Protein AF-A0A7H5EY32-F1 (afdb_monomer)

Mean predicted aligned error: 5.18 Å

Structure (mmCIF, N/CA/C/O backbone):
data_AF-A0A7H5EY32-F1
#
_entry.id   AF-A0A7H5EY32-F1
#
loop_
_atom_site.group_PDB
_atom_site.id
_atom_site.type_symbol
_atom_site.label_atom_id
_atom_site.label_alt_id
_atom_site.label_comp_id
_atom_site.label_asym_id
_atom_site.label_entity_id
_atom_site.label_seq_id
_atom_site.pdbx_PDB_ins_code
_atom_site.Cartn_x
_atom_site.Cartn_y
_atom_site.Cartn_z
_atom_site.occupancy
_atom_site.B_iso_or_equiv
_atom_site.auth_seq_id
_atom_site.auth_comp_id
_atom_site.auth_asym_id
_atom_site.auth_atom_id
_atom_site.pdbx_PDB_model_num
ATOM 1 N N . MET A 1 1 ? -0.655 -10.837 -6.023 1.00 65.00 1 MET A N 1
ATOM 2 C CA . MET A 1 1 ? -0.100 -9.519 -6.361 1.00 65.00 1 MET A CA 1
ATOM 3 C C . MET A 1 1 ? 1.231 -9.342 -5.663 1.00 65.00 1 MET A C 1
ATOM 5 O O . MET A 1 1 ? 1.282 -9.608 -4.463 1.00 65.00 1 MET A O 1
ATOM 9 N N . PRO A 1 2 ? 2.285 -8.951 -6.386 1.00 82.56 2 PRO A N 1
ATOM 10 C CA . PRO A 1 2 ? 3.586 -8.674 -5.797 1.00 82.56 2 PRO A CA 1
ATOM 11 C C . PRO A 1 2 ? 3.615 -7.373 -5.015 1.00 82.56 2 PRO A C 1
ATOM 13 O O . PRO A 1 2 ? 4.181 -7.372 -3.930 1.00 82.56 2 PRO A O 1
ATOM 16 N N . THR A 1 3 ? 2.964 -6.310 -5.503 1.00 94.38 3 THR A N 1
ATOM 17 C CA . THR A 1 3 ? 2.987 -5.008 -4.820 1.00 94.38 3 THR A CA 1
ATOM 18 C C . THR A 1 3 ? 1.653 -4.683 -4.185 1.00 94.38 3 THR A C 1
ATOM 20 O O . THR A 1 3 ? 0.621 -4.607 -4.857 1.00 94.38 3 THR A O 1
ATOM 23 N N . VAL A 1 4 ? 1.678 -4.474 -2.872 1.00 96.56 4 VAL A N 1
ATOM 24 C CA . VAL A 1 4 ? 0.474 -4.312 -2.058 1.00 96.56 4 VAL A CA 1
ATOM 25 C C . VAL A 1 4 ? 0.632 -3.143 -1.095 1.00 96.56 4 VAL A C 1
ATOM 27 O O . VAL A 1 4 ? 1.600 -3.081 -0.341 1.00 96.56 4 VAL A O 1
ATOM 30 N N . LEU A 1 5 ? -0.376 -2.272 -1.027 1.00 97.44 5 LEU A N 1
ATOM 31 C CA . LEU A 1 5 ? -0.543 -1.349 0.095 1.00 97.44 5 LEU A CA 1
ATOM 32 C C . LEU A 1 5 ? -1.250 -2.092 1.229 1.00 97.44 5 LEU A C 1
ATOM 34 O O . LEU A 1 5 ? -2.357 -2.602 1.042 1.00 97.44 5 LEU A O 1
ATOM 38 N N . LYS A 1 6 ? -0.648 -2.126 2.419 1.00 97.25 6 LYS A N 1
ATOM 39 C CA . LYS A 1 6 ? -1.272 -2.670 3.630 1.00 97.25 6 LYS A CA 1
ATOM 40 C C . LYS A 1 6 ? -1.506 -1.565 4.649 1.00 97.25 6 LYS A C 1
ATOM 42 O O . LYS A 1 6 ? -0.618 -0.773 4.960 1.00 97.25 6 LYS A O 1
ATOM 47 N N . LEU A 1 7 ? -2.708 -1.566 5.208 1.00 97.50 7 LEU A N 1
ATOM 48 C CA . LEU A 1 7 ? -3.118 -0.718 6.319 1.00 97.50 7 LEU A CA 1
ATOM 49 C C . LEU A 1 7 ? -3.386 -1.618 7.518 1.00 97.50 7 LEU A C 1
ATOM 51 O O . LEU A 1 7 ? -4.301 -2.437 7.462 1.00 97.50 7 LEU A O 1
ATOM 55 N N . ILE A 1 8 ? -2.602 -1.496 8.583 1.00 97.19 8 ILE A N 1
ATOM 56 C CA . ILE A 1 8 ? -2.614 -2.416 9.727 1.00 97.19 8 ILE A CA 1
ATOM 57 C C . ILE A 1 8 ? -2.805 -1.615 11.011 1.00 97.19 8 ILE A C 1
ATOM 59 O O . ILE A 1 8 ? -2.114 -0.623 11.228 1.00 97.19 8 ILE A O 1
ATOM 63 N N . GLY A 1 9 ? -3.712 -2.047 11.883 1.00 96.50 9 GLY A N 1
ATOM 64 C CA . GLY A 1 9 ? -3.860 -1.425 13.194 1.00 96.50 9 GLY A CA 1
ATOM 65 C C . GLY A 1 9 ? -5.216 -1.636 13.844 1.00 96.50 9 GLY A C 1
ATOM 66 O O . GLY A 1 9 ? -6.000 -2.492 13.436 1.00 96.50 9 GLY A O 1
ATOM 67 N N . ASP A 1 10 ? -5.489 -0.839 14.873 1.00 95.19 10 ASP A N 1
ATOM 68 C CA . ASP A 1 10 ? -6.784 -0.828 15.553 1.00 95.19 10 ASP A CA 1
ATOM 69 C C . ASP A 1 10 ? -7.632 0.325 15.006 1.00 95.19 10 ASP A C 1
ATOM 71 O O . ASP A 1 10 ? -7.511 1.481 15.424 1.00 95.19 10 ASP A O 1
ATOM 75 N N . TYR A 1 11 ? -8.416 0.027 13.971 1.00 94.44 11 TYR A N 1
ATOM 76 C CA . TYR A 1 11 ? -9.261 0.999 13.285 1.00 94.44 11 TYR A CA 1
ATOM 77 C C . TYR A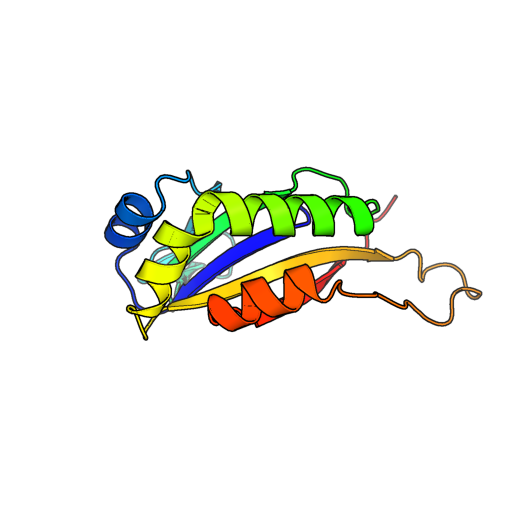 1 11 ? -10.504 0.338 12.679 1.00 94.44 11 TYR A C 1
ATOM 79 O O . TYR A 1 11 ? -10.558 -0.879 12.464 1.00 94.44 11 TYR A O 1
ATOM 87 N N . ASN A 1 12 ? -11.505 1.168 12.372 1.00 93.94 12 ASN A N 1
ATOM 88 C CA . ASN A 1 12 ? -12.688 0.752 11.629 1.00 93.94 12 ASN A CA 1
ATOM 89 C C . ASN A 1 12 ? -12.391 0.779 10.121 1.00 93.94 12 ASN A C 1
ATOM 91 O O . ASN A 1 12 ? -12.224 1.855 9.538 1.00 93.94 12 ASN A O 1
ATOM 95 N N . ALA A 1 13 ? -12.351 -0.403 9.500 1.00 94.62 13 ALA A N 1
ATOM 96 C CA . ALA A 1 13 ? -12.093 -0.562 8.071 1.00 94.62 13 ALA A CA 1
ATOM 97 C C . ALA A 1 13 ? -13.038 0.280 7.204 1.00 94.62 13 ALA A C 1
ATOM 99 O O . ALA A 1 13 ? -12.591 0.907 6.251 1.00 94.62 13 ALA A O 1
ATOM 100 N N . ASP A 1 14 ? -14.317 0.377 7.561 1.00 94.62 14 ASP A N 1
ATOM 101 C CA . ASP A 1 14 ? -15.320 1.034 6.723 1.00 94.62 14 ASP A CA 1
ATOM 102 C C . ASP A 1 14 ? -15.089 2.553 6.623 1.00 94.62 14 ASP A C 1
ATOM 104 O O . ASP A 1 14 ? -15.422 3.160 5.606 1.00 94.62 14 ASP A O 1
ATOM 108 N N . ILE A 1 15 ? -14.475 3.174 7.640 1.00 92.69 15 ILE A N 1
ATOM 109 C CA . ILE A 1 15 ? -14.072 4.590 7.582 1.00 92.69 15 ILE A CA 1
ATOM 110 C C . ILE A 1 15 ? -12.954 4.768 6.554 1.00 92.69 15 ILE A C 1
ATOM 112 O O . ILE A 1 15 ? -13.033 5.644 5.698 1.00 92.69 15 ILE A O 1
ATOM 116 N N . VAL A 1 16 ? -11.943 3.901 6.601 1.00 93.94 16 VAL A N 1
ATOM 117 C CA . VAL A 1 16 ? -10.801 3.935 5.679 1.00 93.94 16 VAL A CA 1
ATOM 118 C C . VAL A 1 16 ? -11.245 3.710 4.235 1.00 93.94 16 VAL A C 1
ATOM 120 O O . VAL A 1 16 ? -10.799 4.423 3.342 1.00 93.94 16 VAL A O 1
ATOM 123 N N . LEU A 1 17 ? -12.164 2.769 4.003 1.00 93.69 17 LEU A N 1
ATOM 124 C CA . LEU A 1 17 ? -12.679 2.480 2.662 1.00 93.69 17 LEU A CA 1
ATOM 125 C C . LEU A 1 17 ? -13.471 3.643 2.062 1.00 93.69 17 LEU A C 1
ATOM 127 O O . LEU A 1 17 ? -13.411 3.858 0.854 1.00 93.69 17 LEU A O 1
ATOM 131 N N . ARG A 1 18 ? -14.175 4.419 2.894 1.00 93.56 18 ARG A N 1
ATOM 132 C CA . ARG A 1 18 ? -14.859 5.642 2.450 1.00 93.56 18 ARG A CA 1
ATOM 133 C C . ARG A 1 18 ? -13.884 6.757 2.084 1.00 93.56 18 ARG A C 1
ATOM 135 O O . ARG A 1 18 ? -14.182 7.511 1.169 1.00 93.56 18 ARG A O 1
ATOM 142 N N . VAL A 1 19 ? -12.757 6.861 2.792 1.00 92.81 19 VAL A N 1
ATOM 143 C CA . VAL A 1 19 ? -11.720 7.866 2.505 1.00 92.81 19 VAL A CA 1
ATOM 144 C C . VAL A 1 19 ? -10.977 7.521 1.220 1.00 92.81 19 VAL A C 1
ATOM 146 O O . VAL A 1 19 ? -10.860 8.371 0.351 1.00 92.81 19 VAL A O 1
ATOM 149 N N . LEU A 1 20 ? -10.494 6.281 1.088 1.00 91.00 20 LEU A N 1
ATOM 150 C CA . LEU A 1 20 ? -9.651 5.885 -0.042 1.00 91.00 20 LEU A CA 1
ATOM 151 C C . LEU A 1 20 ? -10.404 5.754 -1.360 1.00 91.00 20 LEU A C 1
ATOM 153 O O . LEU A 1 20 ? -9.804 5.939 -2.409 1.00 91.00 20 LEU A O 1
ATOM 157 N N . ASN A 1 21 ? -11.682 5.369 -1.324 1.00 89.12 21 ASN A N 1
ATOM 158 C CA . ASN A 1 21 ? -12.459 5.041 -2.523 1.00 89.12 21 ASN A CA 1
ATOM 159 C C . ASN A 1 21 ? -11.755 4.036 -3.472 1.00 89.12 21 ASN A C 1
ATOM 161 O O . ASN A 1 21 ? -12.032 3.974 -4.669 1.00 89.12 21 ASN A O 1
ATOM 165 N N . VAL A 1 22 ? -10.851 3.217 -2.926 1.00 90.75 22 VAL A N 1
ATOM 166 C CA . VAL A 1 22 ? -10.199 2.095 -3.606 1.00 90.75 22 VAL A CA 1
ATOM 167 C C . VAL A 1 22 ? -10.751 0.812 -3.005 1.00 90.75 22 VAL A C 1
ATOM 169 O O . VAL A 1 22 ? -10.893 0.686 -1.786 1.00 90.75 22 VAL A O 1
ATOM 172 N N . LYS A 1 23 ? -11.075 -0.160 -3.858 1.00 92.94 23 LYS A N 1
ATOM 173 C CA . LYS A 1 23 ? -11.553 -1.463 -3.402 1.00 92.94 23 LYS A CA 1
ATOM 174 C C . LYS A 1 23 ? -10.367 -2.290 -2.880 1.00 92.94 23 LYS A C 1
ATOM 176 O O . LYS A 1 23 ? -9.425 -2.510 -3.636 1.00 92.94 23 LYS A O 1
ATOM 181 N N . PRO A 1 24 ? -10.396 -2.774 -1.628 1.00 95.12 24 PRO A N 1
ATOM 182 C CA . PRO A 1 24 ? -9.387 -3.700 -1.136 1.00 95.12 24 PRO A CA 1
ATOM 183 C C . PRO A 1 24 ? -9.628 -5.086 -1.738 1.00 95.12 24 PRO A C 1
ATOM 185 O O . PRO A 1 24 ? -10.780 -5.491 -1.936 1.00 95.12 24 PRO A O 1
ATOM 188 N N . TYR A 1 25 ? -8.560 -5.845 -1.963 1.00 93.50 25 TYR A N 1
ATOM 189 C CA . TYR A 1 25 ? -8.691 -7.258 -2.327 1.00 93.50 25 TYR A CA 1
ATOM 190 C C . TYR A 1 25 ? -8.870 -8.149 -1.093 1.00 93.50 25 TYR A C 1
ATOM 192 O O . TYR A 1 25 ? -9.477 -9.215 -1.176 1.00 93.50 25 TYR A O 1
ATOM 200 N N . GLU A 1 26 ? -8.370 -7.714 0.068 1.00 94.50 26 GLU A N 1
ATOM 201 C CA . GLU A 1 26 ? -8.479 -8.450 1.325 1.00 94.50 26 GLU A CA 1
ATOM 202 C C . GLU A 1 26 ? -8.740 -7.496 2.493 1.00 94.50 26 GLU A C 1
ATOM 204 O O . GLU A 1 26 ? -8.066 -6.476 2.658 1.00 94.50 26 GLU A O 1
ATOM 209 N N . ILE A 1 27 ? -9.709 -7.865 3.331 1.00 96.25 27 ILE A N 1
ATOM 210 C CA . ILE A 1 27 ? -9.993 -7.214 4.608 1.00 96.25 27 ILE A CA 1
ATOM 211 C C . ILE A 1 27 ? -10.036 -8.305 5.672 1.00 96.25 27 ILE A C 1
ATOM 213 O O . ILE A 1 27 ? -10.806 -9.255 5.549 1.00 96.25 27 ILE A O 1
ATOM 217 N N . ASN A 1 28 ? -9.251 -8.137 6.729 1.00 95.44 28 ASN A N 1
ATOM 218 C CA . ASN A 1 28 ? -9.328 -8.938 7.944 1.00 95.44 28 ASN A CA 1
ATOM 219 C C . ASN A 1 28 ? -9.706 -8.002 9.085 1.00 95.44 28 ASN A C 1
ATOM 221 O O . ASN A 1 28 ? -8.939 -7.081 9.370 1.00 95.44 28 ASN A O 1
ATOM 225 N N . ARG A 1 29 ? -10.863 -8.183 9.729 1.00 96.12 29 ARG A N 1
ATOM 226 C CA . ARG A 1 29 ? -11.233 -7.322 10.863 1.00 96.12 29 ARG A CA 1
ATOM 227 C C . ARG A 1 29 ? -10.730 -7.917 12.169 1.00 96.12 29 ARG A C 1
ATOM 229 O O . ARG A 1 29 ? -10.781 -9.131 12.375 1.00 96.12 29 ARG A O 1
ATOM 236 N N . LYS A 1 30 ? -10.277 -7.050 13.076 1.00 95.25 30 LYS A N 1
ATOM 237 C CA . LYS A 1 30 ? -9.917 -7.446 14.440 1.00 95.25 30 LYS A CA 1
ATOM 238 C C . LYS A 1 30 ? -11.062 -8.239 15.083 1.00 95.25 30 LYS A C 1
ATOM 240 O O . LYS A 1 30 ? -12.217 -7.828 15.017 1.00 95.25 30 LYS A O 1
ATOM 245 N N . GLY A 1 31 ? -10.735 -9.374 15.695 1.00 94.19 31 GLY A N 1
ATOM 246 C CA . GLY A 1 31 ? -11.705 -10.273 16.327 1.00 94.19 31 GLY A CA 1
ATOM 247 C C . GLY A 1 31 ? -12.364 -11.294 15.390 1.00 94.19 31 GLY A C 1
ATOM 248 O O . GLY A 1 31 ? -12.885 -12.293 15.883 1.00 94.19 31 GLY A O 1
ATOM 249 N N . GLU A 1 32 ? -12.309 -11.121 14.063 1.00 93.88 32 GLU A N 1
ATOM 250 C CA . GLU A 1 32 ? -12.781 -12.153 13.132 1.00 93.88 32 GLU A CA 1
ATOM 251 C C . GLU A 1 32 ? -11.855 -13.375 13.166 1.00 93.88 32 GLU A C 1
ATOM 253 O O . GLU A 1 32 ? -10.637 -13.255 13.309 1.00 93.88 32 GLU A O 1
ATOM 258 N N . ILE A 1 33 ? -12.431 -14.572 13.023 1.00 91.00 33 ILE A N 1
ATOM 259 C CA . ILE A 1 33 ? -11.673 -15.827 13.061 1.00 91.00 33 ILE A CA 1
ATOM 260 C C . ILE A 1 33 ? -10.865 -15.986 11.773 1.00 91.00 33 ILE A C 1
ATOM 262 O O . ILE A 1 33 ? -11.426 -16.066 10.675 1.00 91.00 33 ILE A O 1
ATOM 266 N N . ASN A 1 34 ? -9.549 -16.145 11.914 1.00 84.62 34 ASN A N 1
ATOM 267 C CA . ASN A 1 34 ? -8.688 -16.521 10.808 1.00 84.62 34 ASN A CA 1
ATOM 268 C C . ASN A 1 34 ? -8.924 -17.993 10.439 1.00 84.62 34 ASN A C 1
ATOM 270 O O . ASN A 1 34 ? -8.448 -18.916 11.100 1.00 84.62 34 ASN A O 1
ATOM 274 N N . LYS A 1 35 ? -9.652 -18.225 9.345 1.00 80.44 35 LYS A N 1
ATOM 275 C CA . LYS A 1 35 ? -9.970 -19.581 8.866 1.00 80.44 35 LYS A CA 1
ATOM 276 C C . LYS A 1 35 ? -8.752 -20.347 8.336 1.00 80.44 35 LYS A C 1
ATOM 278 O O . LYS A 1 35 ? -8.836 -21.562 8.197 1.00 80.44 35 LYS A O 1
ATOM 283 N N . ARG A 1 36 ? -7.649 -19.657 8.025 1.00 78.25 36 ARG A N 1
ATOM 284 C CA . ARG A 1 36 ? -6.430 -20.241 7.438 1.00 78.25 36 ARG A CA 1
ATOM 285 C C . ARG A 1 36 ? -5.348 -20.551 8.474 1.00 78.25 36 ARG A C 1
ATOM 287 O O . ARG A 1 36 ? -4.519 -21.413 8.219 1.00 78.25 36 ARG A O 1
ATOM 294 N N . LYS A 1 37 ? -5.338 -19.854 9.616 1.00 65.44 37 LYS A N 1
ATOM 295 C CA . LYS A 1 37 ? -4.260 -19.923 10.615 1.00 65.44 37 LYS A CA 1
ATOM 296 C C . LYS A 1 37 ? -4.831 -20.198 12.005 1.00 65.44 37 LYS A C 1
ATOM 298 O O . LYS A 1 37 ? -5.461 -19.325 12.595 1.00 65.44 37 LYS A O 1
ATOM 303 N N . ASP A 1 38 ? -4.650 -21.424 12.494 1.00 75.88 38 ASP A N 1
ATOM 304 C CA . ASP A 1 38 ? -4.961 -21.917 13.851 1.00 75.88 38 ASP A CA 1
ATOM 305 C C . ASP A 1 38 ? -6.360 -21.598 14.421 1.00 75.88 38 ASP A C 1
ATOM 307 O O . ASP A 1 38 ? -6.594 -21.781 15.614 1.00 75.88 38 ASP A O 1
ATOM 311 N N . LYS A 1 39 ? -7.302 -21.111 13.597 1.00 84.31 39 LYS A N 1
ATOM 312 C CA . LYS A 1 39 ? -8.619 -20.595 14.017 1.00 84.31 39 LYS A CA 1
ATOM 313 C C . LYS A 1 39 ? -8.542 -19.513 15.105 1.00 84.31 39 LYS A C 1
ATOM 315 O O . LYS A 1 39 ? -9.508 -19.310 15.839 1.00 84.31 39 LYS A O 1
ATOM 320 N N . LYS A 1 40 ? -7.416 -18.801 15.211 1.00 88.81 40 LYS A N 1
ATOM 321 C CA . LYS A 1 40 ? -7.265 -17.679 16.147 1.00 88.81 40 LYS A CA 1
ATOM 322 C C . LYS A 1 40 ? -7.898 -16.408 15.565 1.00 88.81 40 LYS A C 1
ATOM 324 O O . LYS A 1 40 ? -7.879 -16.232 14.343 1.00 88.81 40 LYS A O 1
ATOM 329 N N . PRO A 1 41 ? -8.473 -15.527 16.400 1.00 91.50 41 PRO A N 1
ATOM 330 C CA . PRO A 1 41 ? -8.976 -14.243 15.932 1.00 91.50 41 PRO A CA 1
ATOM 331 C C . PRO A 1 41 ? -7.830 -13.335 15.472 1.00 91.50 41 PRO A C 1
ATOM 333 O O . PRO A 1 41 ? -6.718 -13.419 15.995 1.00 91.50 41 PRO A O 1
ATOM 336 N N . TYR A 1 42 ? -8.094 -12.449 14.511 1.00 92.31 42 TYR A N 1
ATOM 337 C CA . TYR A 1 42 ? -7.132 -11.415 14.131 1.00 92.31 42 TYR A CA 1
ATOM 338 C C . TYR A 1 42 ? -6.920 -10.418 15.276 1.00 92.31 42 TYR A C 1
ATOM 340 O O . TYR A 1 42 ? -7.879 -9.873 15.825 1.00 92.31 42 TYR A O 1
ATOM 348 N N . GLU A 1 43 ? -5.659 -10.140 15.605 1.00 93.69 43 GLU A N 1
ATOM 349 C CA . GLU A 1 43 ? -5.284 -9.192 16.667 1.00 93.69 43 GLU A CA 1
ATOM 350 C C . GLU A 1 43 ? -5.458 -7.724 16.245 1.00 93.69 43 GLU A C 1
ATOM 352 O O . GLU A 1 43 ? -5.634 -6.843 17.088 1.00 93.69 43 GLU A O 1
ATOM 357 N N . SER A 1 44 ? -5.444 -7.458 14.937 1.00 95.81 44 SER A N 1
ATOM 358 C CA . SER A 1 44 ? -5.593 -6.128 14.343 1.00 95.81 44 SER A CA 1
ATOM 359 C C . SER A 1 44 ? -6.430 -6.178 13.066 1.00 95.81 44 SER A C 1
ATOM 361 O O . SER A 1 44 ? -6.557 -7.225 12.426 1.00 95.81 44 SER A O 1
ATOM 363 N N . THR A 1 45 ? -7.000 -5.033 12.694 1.00 96.94 45 THR A N 1
ATOM 364 C CA . THR A 1 45 ? -7.645 -4.847 11.396 1.00 96.94 45 THR A CA 1
ATOM 365 C C . THR A 1 45 ? -6.569 -4.664 10.331 1.00 96.94 45 THR A C 1
ATOM 367 O O . THR A 1 45 ? -5.624 -3.896 10.511 1.00 96.94 45 THR A O 1
ATOM 370 N N . THR A 1 46 ? -6.709 -5.370 9.211 1.00 96.69 46 THR A N 1
ATOM 371 C CA . THR A 1 46 ? -5.840 -5.240 8.040 1.00 96.69 46 THR A CA 1
ATOM 372 C C . THR A 1 46 ? -6.675 -5.035 6.783 1.00 96.69 46 THR A C 1
ATOM 374 O O . THR A 1 46 ? -7.525 -5.870 6.480 1.00 96.69 46 THR A O 1
ATOM 377 N N . CYS A 1 47 ? -6.384 -3.983 6.021 1.00 97.00 47 CYS A N 1
ATOM 378 C CA . CYS A 1 47 ? -6.876 -3.793 4.657 1.00 97.00 47 CYS A CA 1
ATOM 379 C C . CYS A 1 47 ? -5.693 -3.881 3.696 1.00 97.00 47 CYS A C 1
ATOM 381 O O . CYS A 1 47 ? -4.656 -3.260 3.942 1.00 97.00 47 CYS A O 1
ATOM 383 N N . LYS A 1 48 ? -5.847 -4.646 2.616 1.00 96.38 48 LYS A N 1
ATOM 384 C CA . LYS A 1 48 ? -4.834 -4.788 1.572 1.00 96.38 48 LYS A CA 1
ATOM 385 C C . LYS A 1 48 ? -5.404 -4.364 0.226 1.00 96.38 48 LYS A C 1
ATOM 387 O O . LYS A 1 48 ? -6.512 -4.766 -0.131 1.00 96.38 48 LYS A O 1
ATOM 392 N N . PHE A 1 49 ? -4.636 -3.564 -0.498 1.00 96.56 49 PHE A N 1
ATOM 393 C CA . PHE A 1 49 ? -5.010 -3.005 -1.792 1.00 96.56 49 PHE A CA 1
ATOM 394 C C . PHE A 1 49 ? -3.957 -3.369 -2.819 1.00 96.56 49 PHE A C 1
ATOM 396 O O . PHE A 1 49 ? -2.760 -3.364 -2.513 1.00 96.56 49 PHE A O 1
ATOM 403 N N . ASP A 1 50 ? -4.420 -3.657 -4.025 1.00 95.25 50 ASP A N 1
ATOM 404 C CA . ASP A 1 50 ? -3.536 -3.934 -5.142 1.00 95.25 50 ASP A CA 1
ATOM 405 C C . ASP A 1 50 ? -2.939 -2.632 -5.637 1.00 95.25 50 ASP A C 1
ATOM 407 O O . ASP A 1 50 ? -3.650 -1.671 -5.934 1.00 95.25 50 ASP A O 1
ATOM 411 N N . VAL A 1 51 ? -1.613 -2.607 -5.655 1.00 96.44 51 VAL A N 1
ATOM 412 C CA . VAL A 1 51 ? -0.838 -1.484 -6.175 1.00 96.44 51 VAL A CA 1
ATOM 413 C C . VAL A 1 51 ? -0.285 -1.842 -7.548 1.00 96.44 51 VAL A C 1
ATOM 415 O O . VAL A 1 51 ? -0.335 -1.009 -8.442 1.00 96.44 51 VAL A O 1
ATOM 418 N N . SER A 1 52 ? 0.167 -3.088 -7.727 1.00 94.81 52 SER A N 1
ATOM 419 C CA . SER A 1 52 ? 0.551 -3.644 -9.025 1.00 94.81 52 SER A CA 1
ATOM 420 C C . SER A 1 52 ? 0.056 -5.085 -9.160 1.00 94.81 52 SER A C 1
ATOM 422 O O . SER A 1 52 ? 0.161 -5.890 -8.226 1.00 94.81 52 SER A O 1
ATOM 424 N N . GLU A 1 53 ? -0.464 -5.417 -10.340 1.00 91.88 53 GLU A N 1
ATOM 425 C CA . GLU A 1 53 ? -0.856 -6.780 -10.724 1.00 91.88 53 GLU A CA 1
ATOM 426 C C . GLU A 1 53 ? 0.256 -7.531 -11.473 1.00 91.88 53 GLU A C 1
ATOM 428 O O . GLU A 1 53 ? 0.065 -8.691 -11.841 1.00 91.88 53 GLU A O 1
ATOM 433 N N . LEU A 1 54 ? 1.410 -6.889 -11.697 1.00 90.81 54 LEU A N 1
ATOM 434 C CA . LEU A 1 54 ? 2.534 -7.465 -12.436 1.00 90.81 54 LEU A CA 1
ATOM 435 C C . LEU A 1 54 ? 3.107 -8.709 -11.745 1.00 90.81 54 LEU A C 1
ATOM 437 O O . LEU A 1 54 ? 2.718 -9.055 -10.637 1.00 90.81 54 LEU A O 1
ATOM 441 N N . GLY A 1 55 ? 4.010 -9.424 -12.415 1.00 86.88 55 GLY A N 1
ATOM 442 C CA . GLY A 1 55 ? 4.731 -10.560 -11.839 1.00 86.88 55 GLY A CA 1
ATOM 443 C C . GLY A 1 55 ? 5.869 -10.120 -10.915 1.00 86.88 55 GLY A C 1
ATOM 444 O O . GLY A 1 55 ? 6.336 -8.986 -10.984 1.00 86.88 55 GLY A O 1
ATOM 445 N N . PHE A 1 56 ? 6.325 -11.022 -10.042 1.00 85.81 56 PHE A N 1
ATOM 446 C CA . PHE A 1 56 ? 7.423 -10.787 -9.090 1.00 85.81 56 PHE A CA 1
ATOM 447 C C . PHE A 1 56 ? 8.793 -10.525 -9.758 1.00 85.81 56 PHE A C 1
ATOM 449 O O . PHE A 1 56 ? 9.732 -10.095 -9.094 1.00 85.81 56 PHE A O 1
ATOM 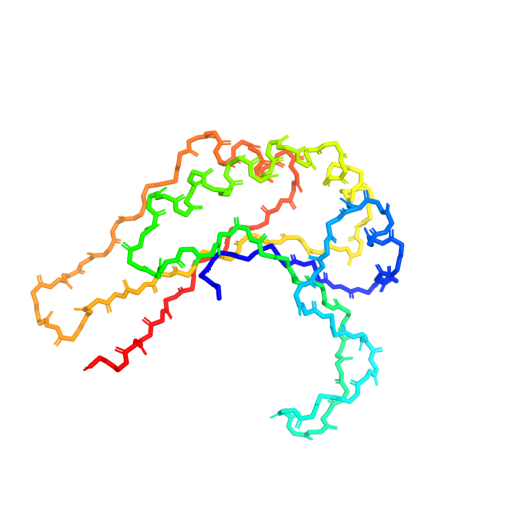456 N N . ASP A 1 57 ? 8.898 -10.781 -11.063 1.00 84.62 57 ASP A N 1
ATOM 457 C CA . ASP A 1 57 ? 10.054 -10.551 -11.933 1.00 84.62 57 ASP A CA 1
ATOM 458 C C . ASP A 1 57 ? 10.115 -9.124 -12.517 1.00 84.62 57 ASP A C 1
ATOM 460 O O . ASP A 1 57 ? 11.092 -8.769 -13.173 1.00 84.62 57 ASP A O 1
ATOM 464 N N . LYS A 1 58 ? 9.083 -8.302 -12.285 1.00 89.56 58 LYS A N 1
ATOM 465 C CA . LYS A 1 58 ? 8.898 -6.963 -12.876 1.00 89.56 58 LYS A CA 1
ATOM 466 C C . LYS A 1 58 ? 9.059 -5.833 -11.863 1.00 89.56 58 LYS A C 1
ATOM 468 O O . LYS A 1 58 ? 8.170 -5.008 -11.689 1.00 89.56 58 LYS A O 1
ATOM 473 N N . ILE A 1 59 ? 10.159 -5.841 -11.111 1.00 89.94 59 ILE A N 1
ATOM 474 C CA . ILE A 1 59 ? 10.322 -4.940 -9.959 1.00 89.94 59 ILE A CA 1
ATOM 47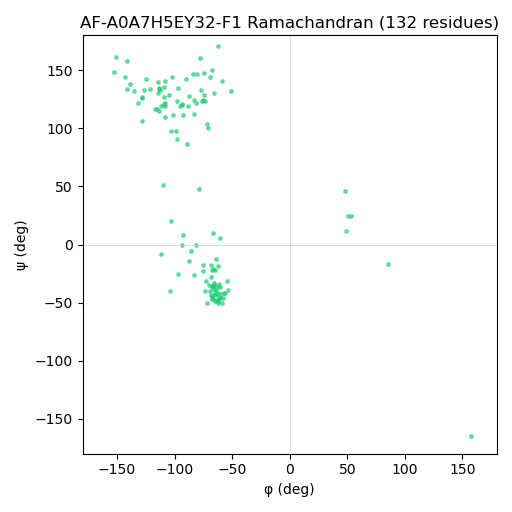5 C C . ILE A 1 59 ? 10.397 -3.456 -10.344 1.00 89.94 59 ILE A C 1
ATOM 477 O O . ILE A 1 59 ? 9.890 -2.610 -9.610 1.00 89.94 59 ILE A O 1
ATOM 481 N N . GLU A 1 60 ? 11.003 -3.122 -11.484 1.00 91.38 60 GLU A N 1
ATOM 482 C CA . GLU A 1 60 ? 11.098 -1.730 -11.938 1.00 91.38 60 GLU A CA 1
ATOM 483 C C . GLU A 1 60 ? 9.709 -1.196 -12.302 1.00 91.38 60 GLU A C 1
ATOM 485 O O . GLU A 1 60 ? 9.301 -0.144 -11.812 1.00 91.38 60 GLU A O 1
ATOM 490 N N . GLU A 1 61 ? 8.933 -1.977 -13.051 1.00 94.19 61 GLU A N 1
ATOM 491 C CA . GLU A 1 61 ? 7.567 -1.629 -13.431 1.00 94.19 61 GLU A CA 1
ATOM 492 C C . GLU A 1 61 ? 6.618 -1.616 -12.215 1.00 94.19 61 GLU A C 1
ATOM 494 O O . GLU A 1 61 ? 5.765 -0.741 -12.092 1.00 94.19 61 GLU A O 1
ATOM 499 N N . GLN A 1 62 ? 6.809 -2.514 -11.241 1.00 93.88 62 GLN A N 1
ATOM 500 C CA . GLN A 1 62 ? 6.084 -2.478 -9.963 1.00 93.88 62 GLN A CA 1
ATOM 501 C C . GLN A 1 62 ? 6.338 -1.186 -9.170 1.00 93.88 62 GLN A C 1
ATOM 503 O O . GLN A 1 62 ? 5.447 -0.703 -8.466 1.00 93.88 62 GLN A O 1
ATOM 508 N N . ILE A 1 63 ? 7.562 -0.653 -9.224 1.00 95.75 63 ILE A N 1
ATOM 509 C CA . ILE A 1 63 ? 7.919 0.614 -8.579 1.00 95.75 63 ILE A CA 1
ATOM 510 C C . ILE A 1 63 ? 7.229 1.781 -9.290 1.00 95.75 63 ILE A C 1
ATOM 512 O O . ILE A 1 63 ? 6.747 2.694 -8.615 1.00 95.75 63 ILE A O 1
ATOM 516 N N . GLU A 1 64 ? 7.158 1.759 -10.621 1.00 96.94 64 GLU A N 1
ATOM 517 C CA . GLU A 1 64 ? 6.414 2.753 -11.403 1.00 96.94 64 GLU A CA 1
ATOM 518 C C . GLU A 1 64 ? 4.918 2.721 -11.064 1.00 96.94 64 GLU A C 1
ATOM 520 O O . GLU A 1 64 ? 4.362 3.756 -10.689 1.00 96.94 64 GLU A O 1
ATOM 525 N N . ASP A 1 65 ? 4.306 1.533 -11.042 1.00 97.19 65 ASP A N 1
ATOM 526 C CA . ASP A 1 65 ? 2.917 1.334 -10.612 1.00 97.19 65 ASP A CA 1
ATOM 527 C C . ASP A 1 65 ? 2.680 1.867 -9.190 1.00 97.19 65 ASP A C 1
ATOM 529 O O . ASP A 1 65 ? 1.677 2.532 -8.915 1.00 97.19 65 ASP A O 1
ATOM 533 N N . ALA A 1 66 ? 3.622 1.631 -8.268 1.00 97.31 66 ALA A N 1
ATOM 534 C CA . ALA A 1 66 ? 3.536 2.151 -6.907 1.00 97.31 66 ALA A CA 1
ATOM 535 C C . ALA A 1 66 ? 3.589 3.680 -6.860 1.00 97.31 66 ALA A C 1
ATOM 537 O O . ALA A 1 66 ? 2.809 4.305 -6.137 1.00 97.31 66 ALA A O 1
ATOM 538 N N . ILE A 1 67 ? 4.476 4.300 -7.638 1.00 98.25 67 ILE A N 1
ATOM 539 C CA . ILE A 1 67 ? 4.555 5.758 -7.749 1.00 98.25 67 ILE A CA 1
ATOM 540 C C . ILE A 1 67 ? 3.240 6.324 -8.286 1.00 98.25 67 ILE A C 1
ATOM 542 O O . ILE A 1 67 ? 2.736 7.309 -7.734 1.00 98.25 67 ILE A O 1
ATOM 546 N N . ASP A 1 68 ? 2.683 5.720 -9.330 1.00 98.06 68 ASP A N 1
ATOM 547 C CA . ASP A 1 68 ? 1.455 6.186 -9.969 1.00 98.06 68 ASP A CA 1
ATOM 548 C C . ASP A 1 68 ? 0.245 6.003 -9.056 1.00 98.06 68 ASP A C 1
ATOM 550 O O . ASP A 1 68 ? -0.539 6.940 -8.873 1.00 98.06 68 ASP A O 1
ATOM 554 N N . PHE A 1 69 ? 0.137 4.855 -8.385 1.00 97.69 69 PHE A N 1
ATOM 555 C CA . PHE A 1 69 ? -0.897 4.598 -7.389 1.00 97.69 69 PHE A CA 1
ATOM 556 C C . PHE A 1 69 ? -0.849 5.619 -6.245 1.00 97.69 69 PHE A C 1
ATOM 558 O O . PHE A 1 69 ? -1.873 6.218 -5.905 1.00 97.69 69 PHE A O 1
ATOM 565 N N . LEU A 1 70 ? 0.329 5.845 -5.652 1.00 98.00 70 LEU A N 1
ATOM 566 C CA . LEU A 1 70 ? 0.487 6.783 -4.539 1.00 98.00 70 LEU A CA 1
ATOM 567 C C . LEU A 1 70 ? 0.230 8.227 -4.969 1.00 98.00 70 LEU A C 1
ATOM 569 O O . LEU A 1 70 ? -0.378 8.985 -4.219 1.00 98.00 70 LEU A O 1
ATOM 573 N N . SER A 1 71 ? 0.662 8.606 -6.174 1.00 98.12 71 SER A N 1
ATOM 574 C CA . SER A 1 71 ? 0.439 9.951 -6.714 1.00 98.12 71 SER A CA 1
ATOM 575 C C . SER A 1 71 ? -1.044 10.200 -6.994 1.00 98.12 71 SER A C 1
ATOM 577 O O . SER A 1 71 ? -1.571 11.252 -6.636 1.00 98.12 71 SER A O 1
ATOM 579 N N . LYS A 1 72 ? -1.732 9.223 -7.597 1.00 97.81 72 LYS A N 1
ATOM 580 C CA . LYS A 1 72 ? -3.157 9.310 -7.937 1.00 97.81 72 LYS A CA 1
ATOM 581 C C . LYS A 1 72 ? -4.052 9.418 -6.704 1.00 97.81 72 LYS A C 1
ATOM 583 O O . LYS A 1 72 ? -5.030 10.152 -6.748 1.00 97.81 72 LYS A O 1
ATOM 588 N N . ASN A 1 73 ? -3.715 8.704 -5.631 1.00 97.81 73 ASN A N 1
ATOM 589 C CA . ASN A 1 73 ? -4.495 8.661 -4.388 1.00 97.81 73 ASN A CA 1
ATOM 590 C C . ASN A 1 73 ? -3.864 9.513 -3.272 1.00 97.81 73 ASN A C 1
ATOM 592 O O . ASN A 1 73 ? -4.087 9.262 -2.086 1.00 97.81 73 ASN A O 1
ATOM 596 N N . TYR A 1 74 ? -3.001 10.473 -3.625 1.00 97.75 74 TYR A N 1
ATOM 597 C CA . TYR A 1 74 ? -2.173 11.181 -2.649 1.00 97.75 74 TYR A CA 1
ATOM 598 C C . TYR A 1 74 ? -3.013 11.912 -1.600 1.00 97.75 74 TYR A C 1
ATOM 600 O O . TYR A 1 74 ? -2.686 11.865 -0.417 1.00 97.75 74 TYR A O 1
ATOM 608 N N . VAL A 1 75 ? -4.096 12.576 -2.012 1.00 97.12 75 VAL A N 1
ATOM 609 C CA . VAL A 1 75 ? -4.944 13.367 -1.108 1.00 97.12 75 VAL A CA 1
ATOM 610 C C . VAL A 1 75 ? -5.621 12.458 -0.084 1.00 97.12 75 VAL A C 1
ATOM 612 O O . VAL A 1 75 ? -5.531 12.703 1.117 1.00 97.12 75 VAL A O 1
ATOM 615 N N . GLU A 1 76 ? -6.229 11.369 -0.541 1.00 96.38 76 GLU A N 1
ATOM 616 C CA . GLU A 1 76 ? -6.927 10.396 0.293 1.00 96.38 76 GLU A CA 1
ATOM 617 C C . GLU A 1 76 ? -5.957 9.682 1.242 1.00 96.38 76 GLU A C 1
ATOM 619 O O . GLU A 1 76 ? -6.224 9.546 2.437 1.00 96.38 76 GLU A O 1
ATOM 624 N N . LEU A 1 77 ? -4.788 9.274 0.739 1.00 96.75 77 LEU A N 1
ATOM 625 C CA . LEU A 1 77 ? -3.738 8.661 1.552 1.00 96.75 77 LEU A CA 1
ATOM 626 C C . LEU A 1 77 ? -3.166 9.646 2.577 1.00 96.75 77 LEU A C 1
ATOM 628 O O . LEU A 1 77 ? -2.849 9.241 3.697 1.00 96.75 77 LEU A O 1
ATOM 632 N N . LYS A 1 78 ? -3.066 10.935 2.233 1.00 97.12 78 LYS A N 1
ATOM 633 C CA . LYS A 1 78 ? -2.619 11.978 3.160 1.00 97.12 78 LYS A CA 1
ATOM 634 C C . LYS A 1 78 ? -3.630 12.193 4.283 1.00 97.12 78 LYS A C 1
ATOM 636 O O . LYS A 1 78 ? -3.233 12.388 5.427 1.00 97.12 78 LYS A O 1
ATOM 641 N N . GLU A 1 79 ? -4.927 12.101 4.004 1.00 95.19 79 GLU A N 1
ATOM 642 C CA . GLU A 1 79 ? -5.955 12.151 5.049 1.00 95.19 79 GLU A CA 1
ATOM 643 C C . GLU A 1 79 ? -5.820 10.992 6.047 1.00 95.19 79 GLU A C 1
ATOM 645 O O . GLU A 1 79 ? -5.984 11.192 7.253 1.00 95.19 79 GLU A O 1
ATOM 650 N N . LEU A 1 80 ? -5.421 9.801 5.584 1.00 94.12 80 LEU A N 1
ATOM 651 C CA . LEU A 1 80 ? -5.175 8.659 6.469 1.00 94.12 80 LEU A CA 1
ATOM 652 C C . LEU A 1 80 ? -3.999 8.866 7.429 1.00 94.12 80 LEU A C 1
ATOM 654 O O . LEU A 1 80 ? -3.975 8.225 8.481 1.00 94.12 80 LEU A O 1
ATOM 658 N N . THR A 1 81 ? -3.051 9.767 7.147 1.00 94.81 81 THR A N 1
ATOM 659 C CA . THR A 1 81 ? -1.943 10.030 8.087 1.00 94.81 81 THR A CA 1
ATOM 660 C C . THR A 1 81 ? -2.426 10.689 9.379 1.00 94.81 81 THR A C 1
ATOM 662 O O . THR A 1 81 ? -1.804 10.540 10.430 1.00 94.81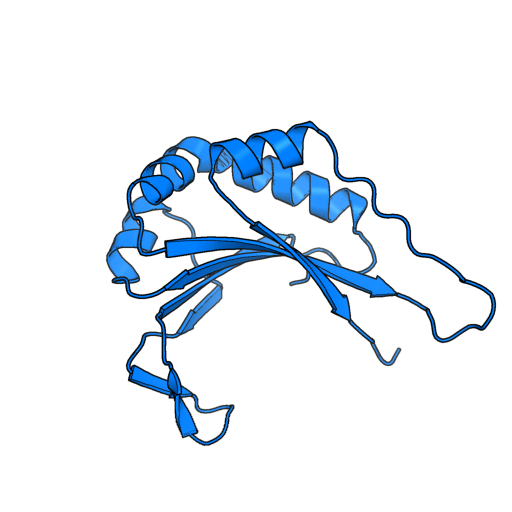 81 THR A O 1
ATOM 665 N N . LYS A 1 82 ? -3.599 11.337 9.356 1.00 93.81 82 LYS A N 1
ATOM 666 C CA . LYS A 1 82 ? -4.253 11.874 10.560 1.00 93.81 82 LYS A CA 1
ATOM 667 C C . LYS A 1 82 ? -4.718 10.759 11.508 1.00 93.81 82 LYS A C 1
ATOM 669 O O . LYS A 1 82 ? -4.899 10.997 12.703 1.00 93.81 82 LYS A O 1
ATOM 674 N N . MET A 1 83 ? -4.884 9.535 11.002 1.00 92.69 83 MET A N 1
ATOM 675 C CA . MET A 1 83 ? -5.299 8.360 11.767 1.00 92.69 83 MET A CA 1
ATOM 676 C C . MET A 1 83 ? -4.073 7.632 12.336 1.00 92.69 83 MET A C 1
ATOM 678 O O . MET A 1 83 ? -3.548 6.683 11.755 1.00 92.69 83 MET A O 1
ATOM 682 N N . LYS A 1 84 ? -3.619 8.063 13.519 1.00 89.19 84 LYS A N 1
ATOM 683 C CA . LYS A 1 84 ? -2.383 7.558 14.152 1.00 89.19 84 LYS A CA 1
ATOM 684 C C . LYS A 1 84 ? -2.387 6.063 14.496 1.00 89.19 84 LYS A C 1
ATOM 686 O O . LYS A 1 84 ? -1.320 5.498 14.703 1.00 89.19 84 LYS A O 1
ATOM 691 N N . SER A 1 85 ? -3.552 5.416 14.571 1.00 92.12 85 SER A N 1
ATOM 692 C CA . SER A 1 85 ? -3.648 3.978 14.853 1.00 92.12 85 SER A CA 1
ATOM 693 C C . SER A 1 85 ? -3.408 3.089 13.629 1.00 92.12 85 SER A C 1
ATOM 695 O O . SER A 1 85 ? -3.466 1.868 13.763 1.00 92.12 85 SER A O 1
ATOM 697 N N . ILE A 1 86 ? -3.145 3.674 12.453 1.00 95.75 86 ILE A N 1
ATOM 698 C CA . ILE A 1 86 ? -2.954 2.948 11.196 1.00 95.75 86 ILE A CA 1
ATOM 699 C C . ILE A 1 86 ? -1.487 3.001 10.782 1.00 95.75 86 ILE A C 1
ATOM 701 O O . ILE A 1 86 ? -0.989 4.032 10.322 1.00 95.75 86 ILE A O 1
ATOM 705 N N . LYS A 1 87 ? -0.824 1.849 10.867 1.00 96.81 87 LYS A N 1
ATOM 706 C CA . LYS A 1 87 ? 0.445 1.593 10.192 1.00 96.81 87 LYS A CA 1
ATOM 707 C C . LYS A 1 87 ? 0.179 1.378 8.704 1.00 96.81 87 LYS A C 1
ATOM 709 O O . LYS A 1 87 ? -0.676 0.576 8.330 1.00 96.81 87 LYS A O 1
ATOM 714 N N . ARG A 1 88 ? 0.914 2.101 7.865 1.00 97.12 88 ARG A N 1
ATOM 715 C CA . ARG A 1 88 ? 0.812 2.073 6.403 1.00 97.12 88 ARG A CA 1
ATOM 716 C C . ARG A 1 88 ? 2.102 1.505 5.834 1.00 97.12 88 ARG A C 1
ATOM 718 O O . ARG A 1 88 ? 3.175 1.967 6.211 1.00 97.12 88 ARG A O 1
ATOM 725 N N . CYS A 1 89 ? 2.016 0.529 4.939 1.00 97.06 89 CYS A N 1
ATOM 726 C CA . CYS A 1 89 ? 3.199 0.033 4.247 1.00 97.06 89 CYS A CA 1
ATOM 727 C C . CYS A 1 89 ? 2.932 -0.342 2.794 1.00 97.06 89 CYS A C 1
ATOM 729 O O . CYS A 1 89 ? 1.872 -0.873 2.466 1.00 97.06 89 CYS A O 1
ATOM 731 N N . ILE A 1 90 ? 3.924 -0.086 1.946 1.00 97.38 90 ILE A N 1
ATOM 732 C CA . ILE A 1 90 ? 4.026 -0.680 0.615 1.00 97.38 90 ILE A CA 1
ATOM 733 C C . ILE A 1 90 ? 4.896 -1.922 0.754 1.00 97.38 90 ILE A C 1
ATOM 735 O O . ILE A 1 90 ? 6.029 -1.833 1.218 1.00 97.38 90 ILE A O 1
ATOM 739 N N . ASP A 1 91 ? 4.344 -3.074 0.399 1.00 95.62 91 ASP A N 1
ATOM 740 C CA . ASP A 1 91 ? 5.058 -4.344 0.327 1.00 95.62 91 ASP A CA 1
ATOM 741 C C . ASP A 1 91 ? 5.377 -4.648 -1.134 1.00 95.62 91 ASP A C 1
ATOM 743 O O . ASP A 1 91 ? 4.449 -4.874 -1.907 1.00 95.62 91 ASP A O 1
ATOM 747 N N . LEU A 1 92 ? 6.661 -4.602 -1.496 1.00 93.38 92 LEU A N 1
ATOM 748 C CA . LEU A 1 92 ? 7.199 -4.9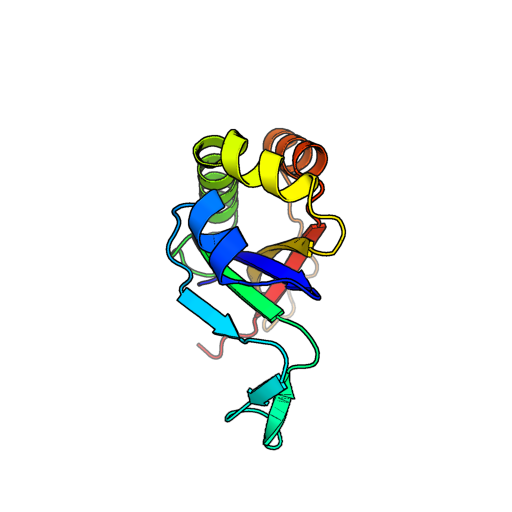73 -2.803 1.00 93.38 92 LEU A CA 1
ATOM 749 C C . LEU A 1 92 ? 7.629 -6.439 -2.782 1.00 93.38 92 LEU A C 1
ATOM 751 O O . LEU A 1 92 ? 8.601 -6.812 -2.122 1.00 93.38 92 LEU A O 1
ATOM 755 N N . GLY A 1 93 ? 6.913 -7.268 -3.526 1.00 90.06 93 GLY A N 1
ATOM 756 C CA . GLY A 1 93 ? 7.252 -8.660 -3.750 1.00 90.06 93 GLY A CA 1
ATOM 757 C C . GLY A 1 93 ? 8.303 -8.807 -4.844 1.00 90.06 93 GLY A C 1
ATOM 758 O O . GLY A 1 93 ? 8.041 -8.463 -5.995 1.00 90.06 93 GLY A O 1
ATOM 759 N N . ILE A 1 94 ? 9.438 -9.417 -4.513 1.00 86.94 94 ILE A N 1
ATOM 760 C CA . ILE A 1 94 ? 10.469 -9.799 -5.484 1.00 86.94 94 ILE A CA 1
ATOM 761 C C . ILE A 1 94 ? 10.593 -11.319 -5.566 1.00 86.94 94 ILE A C 1
ATOM 763 O O . ILE A 1 94 ? 10.538 -12.010 -4.548 1.00 86.94 94 ILE A O 1
ATOM 767 N N . ASP A 1 95 ? 10.770 -11.835 -6.777 1.00 82.75 95 ASP A N 1
ATOM 768 C CA . ASP A 1 95 ? 11.219 -13.206 -7.013 1.00 82.75 95 ASP A CA 1
ATOM 769 C C . ASP A 1 95 ? 12.721 -13.160 -7.255 1.00 82.75 95 ASP A C 1
ATOM 771 O O . ASP A 1 95 ? 13.236 -12.293 -7.962 1.00 82.75 95 ASP A O 1
ATOM 775 N N . SER A 1 96 ? 13.437 -14.074 -6.624 1.00 67.50 96 SER A N 1
ATOM 776 C CA . SER A 1 96 ? 14.883 -14.136 -6.733 1.00 67.50 96 SER A CA 1
ATOM 777 C C . SER A 1 96 ? 15.321 -15.556 -7.019 1.00 67.50 96 SER A C 1
ATOM 779 O O . SER A 1 96 ? 15.121 -16.462 -6.206 1.00 67.50 96 SER A O 1
ATOM 781 N N . GLU A 1 97 ? 16.023 -15.733 -8.127 1.00 59.78 97 GLU A N 1
ATOM 782 C CA . GLU A 1 97 ? 16.589 -17.013 -8.538 1.00 59.78 97 GLU A CA 1
ATOM 783 C C . GLU A 1 97 ? 17.893 -17.338 -7.781 1.00 59.78 97 GLU A C 1
ATOM 785 O O . GLU A 1 97 ? 18.889 -17.748 -8.371 1.00 59.78 97 GLU A O 1
ATOM 790 N N . PHE A 1 98 ? 17.917 -17.201 -6.452 1.00 57.03 98 PHE A N 1
ATOM 791 C CA . PHE A 1 98 ? 19.067 -17.614 -5.625 1.00 57.03 98 PHE A CA 1
ATOM 792 C C . PHE A 1 98 ? 19.292 -19.143 -5.605 1.00 57.03 98 PHE A C 1
ATOM 794 O O . PHE A 1 98 ? 20.106 -19.639 -4.832 1.00 57.03 98 PHE A O 1
ATOM 801 N N . ARG A 1 99 ? 18.597 -19.920 -6.450 1.00 54.88 99 ARG A N 1
ATOM 802 C CA . ARG A 1 99 ? 18.844 -21.360 -6.616 1.00 54.88 99 ARG A CA 1
ATOM 803 C C . ARG A 1 99 ? 20.104 -21.680 -7.423 1.00 54.88 99 ARG A C 1
ATOM 805 O O . ARG A 1 99 ? 20.578 -22.804 -7.320 1.00 54.88 99 ARG A O 1
ATOM 812 N N . ASN A 1 100 ? 20.650 -20.729 -8.185 1.00 50.91 100 ASN A N 1
ATOM 813 C CA . ASN A 1 100 ? 21.914 -20.915 -8.898 1.00 50.91 100 ASN A CA 1
ATOM 814 C C . ASN A 1 100 ? 23.044 -20.155 -8.196 1.00 50.91 100 ASN A C 1
ATOM 816 O O . ASN A 1 100 ? 22.947 -18.955 -7.954 1.00 50.91 100 ASN A O 1
ATOM 820 N N . GLU A 1 101 ? 24.134 -20.867 -7.920 1.00 56.53 101 GLU A N 1
ATOM 821 C CA . GLU A 1 101 ? 25.285 -20.506 -7.074 1.00 56.53 101 GLU A CA 1
ATOM 822 C C . GLU A 1 101 ? 26.076 -19.247 -7.513 1.00 56.53 101 GLU A C 1
ATOM 824 O O . GLU A 1 101 ? 27.087 -18.906 -6.904 1.00 56.53 101 GLU A O 1
ATOM 829 N N . ASN A 1 102 ? 25.614 -18.520 -8.538 1.00 54.78 102 ASN A N 1
ATOM 830 C CA . ASN A 1 102 ? 26.340 -17.425 -9.187 1.00 54.78 102 ASN A CA 1
ATOM 831 C C . ASN A 1 102 ? 25.744 -16.021 -8.968 1.00 54.78 102 ASN A C 1
ATOM 833 O O . ASN A 1 102 ? 26.392 -15.039 -9.326 1.00 54.78 102 ASN A O 1
ATOM 837 N N . ASN A 1 103 ? 24.558 -15.889 -8.366 1.00 53.62 103 ASN A N 1
ATOM 838 C CA . ASN A 1 103 ? 23.995 -14.584 -8.001 1.00 53.62 103 ASN A CA 1
ATOM 839 C C . ASN A 1 103 ? 24.262 -14.317 -6.514 1.00 53.62 103 ASN A C 1
ATOM 841 O O . ASN A 1 103 ? 23.558 -14.832 -5.657 1.00 53.62 103 ASN A O 1
ATOM 845 N N . LEU A 1 104 ? 25.309 -13.547 -6.202 1.00 62.59 104 LEU A N 1
ATOM 846 C CA . LEU A 1 104 ? 25.768 -13.286 -4.825 1.00 62.59 104 LEU A CA 1
ATOM 847 C C . LEU A 1 104 ? 25.078 -12.088 -4.148 1.00 62.59 104 LEU A C 1
ATOM 849 O O . LEU A 1 104 ? 25.184 -11.929 -2.932 1.00 62.59 104 LEU A O 1
ATOM 853 N N . SER A 1 105 ? 24.375 -11.239 -4.901 1.00 69.31 105 SER A N 1
ATOM 854 C CA . SER A 1 105 ? 23.685 -10.069 -4.357 1.00 69.31 105 SER A CA 1
ATOM 855 C C . SER A 1 105 ? 22.475 -9.664 -5.198 1.00 69.31 105 SER A C 1
ATOM 857 O O . SER A 1 105 ? 22.463 -9.809 -6.417 1.00 69.31 105 SER A O 1
ATOM 859 N N . ILE A 1 106 ? 21.459 -9.118 -4.525 1.00 73.00 106 ILE A N 1
ATOM 860 C CA . ILE A 1 106 ? 20.377 -8.353 -5.151 1.00 73.00 106 ILE A CA 1
ATOM 861 C C . ILE A 1 106 ? 20.573 -6.904 -4.749 1.00 73.00 106 ILE A C 1
ATOM 863 O O . ILE A 1 106 ? 20.671 -6.589 -3.562 1.00 73.00 106 ILE A O 1
ATOM 867 N N . GLN A 1 107 ? 20.608 -6.025 -5.741 1.00 80.75 107 GLN A N 1
ATOM 868 C CA . GLN A 1 107 ? 20.599 -4.591 -5.525 1.00 80.75 107 GLN A CA 1
ATOM 869 C C . GLN A 1 107 ? 19.272 -4.035 -6.023 1.00 80.75 107 GLN A C 1
ATOM 871 O O . GLN A 1 107 ? 18.952 -4.140 -7.203 1.00 80.75 107 GLN A O 1
ATOM 876 N N . LEU A 1 108 ? 18.514 -3.430 -5.113 1.00 8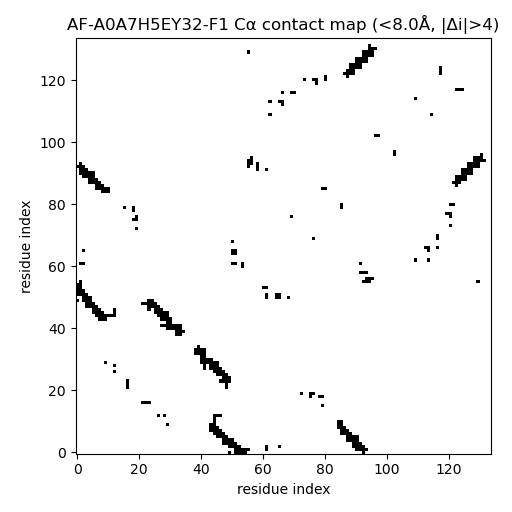4.69 108 LEU A N 1
ATOM 877 C CA . LEU A 1 108 ? 17.278 -2.733 -5.431 1.00 84.69 108 LEU A CA 1
ATOM 878 C C . LEU A 1 108 ? 17.509 -1.231 -5.280 1.00 84.69 108 LEU A C 1
ATOM 880 O O . LEU A 1 108 ? 17.841 -0.755 -4.194 1.00 84.69 108 LEU A O 1
ATOM 884 N N . SER A 1 109 ? 17.346 -0.487 -6.370 1.00 89.75 109 SER A N 1
ATOM 885 C CA . SER A 1 109 ? 17.389 0.973 -6.343 1.00 89.75 109 SER A CA 1
ATOM 886 C C . SER A 1 109 ? 15.975 1.509 -6.176 1.00 89.75 109 SER A C 1
ATOM 888 O O . SER A 1 109 ? 15.116 1.253 -7.015 1.00 89.75 109 SER A O 1
ATOM 890 N N . ILE A 1 110 ? 15.725 2.256 -5.100 1.00 94.44 110 ILE A N 1
ATOM 891 C CA . ILE A 1 110 ? 14.431 2.904 -4.886 1.00 94.44 110 ILE A CA 1
ATOM 892 C C . ILE A 1 110 ? 14.508 4.345 -5.399 1.00 94.44 110 ILE A C 1
ATOM 894 O O . ILE A 1 110 ? 15.302 5.133 -4.872 1.00 94.44 110 ILE A O 1
ATOM 898 N N . PRO A 1 111 ? 13.690 4.735 -6.394 1.00 96.69 111 PRO A N 1
ATOM 899 C CA . PRO A 1 111 ? 13.714 6.089 -6.923 1.00 96.69 111 PRO A CA 1
ATOM 900 C C . PRO A 1 111 ? 13.413 7.132 -5.834 1.00 96.69 111 PRO A C 1
ATOM 902 O O . PRO A 1 111 ? 12.480 6.943 -5.044 1.00 96.69 111 PRO A O 1
ATOM 905 N N . PRO A 1 112 ? 14.100 8.292 -5.827 1.00 97.75 112 PRO A N 1
ATOM 906 C CA . PRO A 1 112 ? 13.834 9.364 -4.865 1.00 97.75 112 PRO A CA 1
ATOM 907 C C . PRO A 1 112 ? 12.372 9.823 -4.846 1.00 97.75 112 PRO A C 1
ATOM 909 O O . PRO A 1 112 ? 11.860 10.215 -3.800 1.00 97.75 112 PRO A O 1
ATOM 912 N N . LYS A 1 113 ? 11.681 9.747 -5.993 1.00 97.94 113 LYS A N 1
ATOM 913 C CA . LYS A 1 113 ? 10.254 10.075 -6.108 1.00 97.94 113 LYS A CA 1
ATOM 914 C C . LYS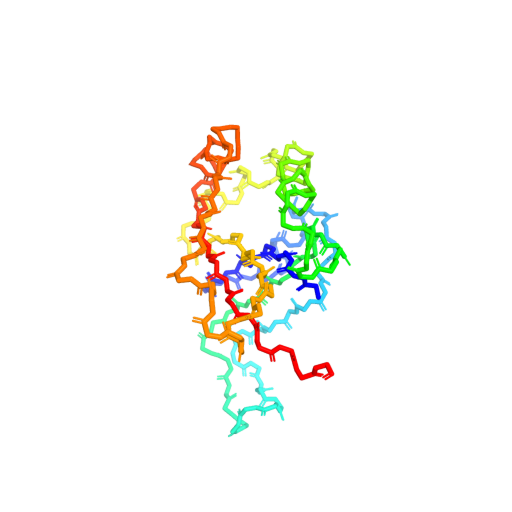 A 1 113 ? 9.387 9.159 -5.237 1.00 97.94 113 LYS A C 1
ATOM 916 O O . LYS A 1 113 ? 8.528 9.669 -4.522 1.00 97.94 113 LYS A O 1
ATOM 921 N N . LEU A 1 114 ? 9.637 7.846 -5.256 1.00 97.50 114 LEU A N 1
ATOM 922 C CA . LEU A 1 114 ? 8.917 6.889 -4.413 1.00 97.50 114 LEU A CA 1
ATOM 923 C C . LEU A 1 114 ? 9.219 7.148 -2.934 1.00 97.50 114 LEU A C 1
ATOM 925 O O . LEU A 1 114 ? 8.293 7.298 -2.143 1.00 97.50 114 LEU A O 1
ATOM 929 N N . MET A 1 115 ? 10.498 7.311 -2.578 1.00 97.56 115 MET A N 1
ATOM 930 C CA . MET A 1 115 ? 10.899 7.612 -1.196 1.00 97.56 115 MET A CA 1
ATOM 931 C C . MET A 1 115 ? 10.246 8.889 -0.661 1.00 97.56 115 MET A C 1
ATOM 933 O O . MET A 1 115 ? 9.776 8.910 0.475 1.00 97.56 115 MET A O 1
ATOM 937 N N . LYS A 1 116 ? 10.177 9.944 -1.482 1.00 98.31 116 LYS A N 1
ATOM 938 C CA . LYS A 1 116 ? 9.511 11.195 -1.116 1.00 98.31 116 LYS A CA 1
ATOM 939 C C . LYS A 1 116 ? 8.018 10.981 -0.866 1.00 98.31 116 LYS A C 1
ATOM 941 O O . LYS A 1 116 ? 7.533 11.378 0.186 1.00 98.31 116 LYS A O 1
ATOM 946 N N . LEU A 1 117 ? 7.310 10.332 -1.795 1.00 98.38 117 LEU A N 1
ATOM 947 C CA . LEU A 1 117 ? 5.878 10.043 -1.648 1.00 98.38 117 LEU A CA 1
ATOM 948 C C . LEU A 1 117 ? 5.598 9.225 -0.385 1.00 98.38 117 LEU A C 1
ATOM 950 O O . LEU A 1 117 ? 4.704 9.564 0.383 1.00 98.38 117 LEU A O 1
ATOM 954 N N . MET A 1 118 ? 6.384 8.178 -0.141 1.00 97.81 118 MET A N 1
ATOM 955 C CA . MET A 1 118 ? 6.234 7.341 1.047 1.00 97.81 118 MET A CA 1
ATOM 956 C C . MET A 1 118 ? 6.519 8.111 2.335 1.00 97.81 118 MET A C 1
ATOM 958 O O . MET A 1 118 ? 5.773 7.963 3.296 1.00 97.81 118 MET A O 1
ATOM 962 N N . GLY A 1 119 ? 7.549 8.962 2.352 1.00 97.94 119 GLY A N 1
ATOM 963 C CA . GLY A 1 119 ? 7.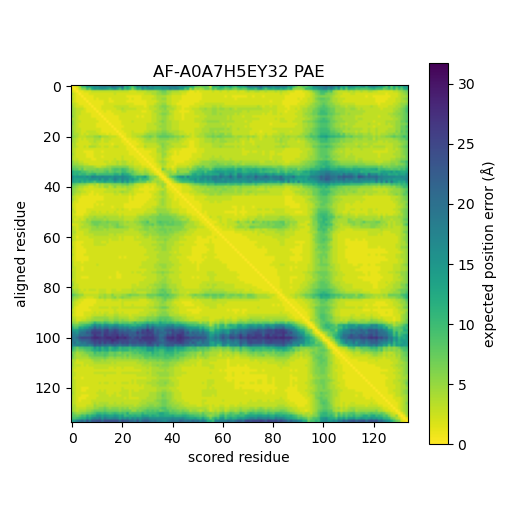851 9.827 3.492 1.00 97.94 119 GLY A CA 1
ATOM 964 C C . GLY A 1 119 ? 6.727 10.822 3.778 1.00 97.94 119 GLY A C 1
ATOM 965 O O . GLY A 1 119 ? 6.261 10.917 4.912 1.00 97.94 119 GLY A O 1
ATOM 966 N N . ASP A 1 120 ? 6.227 11.501 2.743 1.00 98.00 120 ASP A N 1
ATOM 967 C CA . ASP A 1 120 ? 5.107 12.439 2.857 1.00 98.00 120 ASP A CA 1
ATOM 968 C C . ASP A 1 120 ? 3.831 11.740 3.357 1.00 98.00 120 ASP A C 1
ATOM 970 O O . ASP A 1 120 ? 3.045 12.329 4.103 1.00 98.00 120 ASP A O 1
ATOM 974 N N . LEU A 1 121 ? 3.627 10.479 2.980 1.00 97.69 121 LEU A N 1
ATOM 975 C CA . LEU A 1 121 ? 2.491 9.654 3.390 1.00 97.69 121 LEU A CA 1
ATOM 976 C C . LEU A 1 121 ? 2.772 8.805 4.640 1.00 97.69 121 LEU A C 1
ATOM 978 O O . LEU A 1 121 ? 1.936 7.971 5.003 1.00 97.69 121 LEU A O 1
ATOM 982 N N . GLU A 1 122 ? 3.914 9.021 5.309 1.00 97.56 122 GLU A N 1
ATOM 983 C CA . GLU A 1 122 ? 4.342 8.311 6.523 1.00 97.56 122 GLU A CA 1
ATOM 984 C C . GLU A 1 122 ? 4.195 6.775 6.385 1.00 97.56 122 GLU A C 1
ATOM 986 O O . GLU A 1 122 ? 3.625 6.094 7.242 1.00 97.56 122 GLU A O 1
ATOM 991 N N . MET A 1 123 ? 4.646 6.232 5.253 1.00 97.75 123 MET A N 1
ATOM 992 C CA . MET A 1 123 ? 4.567 4.809 4.924 1.00 97.75 123 MET A CA 1
ATOM 993 C C . MET A 1 123 ? 5.905 4.107 5.126 1.00 97.75 123 MET A C 1
ATOM 995 O O . MET A 1 123 ? 6.964 4.639 4.800 1.00 97.75 123 MET A O 1
ATOM 999 N N . GLU A 1 124 ? 5.849 2.862 5.582 1.00 97.25 124 GLU A N 1
ATOM 1000 C CA . GLU A 1 124 ? 7.001 1.966 5.570 1.00 97.25 124 GLU A CA 1
ATOM 1001 C C . GLU A 1 124 ? 7.149 1.273 4.211 1.00 97.25 124 GLU A C 1
ATOM 1003 O O . GLU A 1 124 ? 6.158 0.928 3.561 1.00 97.25 124 GLU A O 1
ATOM 1008 N N . LEU A 1 125 ? 8.395 1.020 3.810 1.00 95.75 125 LEU A N 1
ATOM 1009 C CA . LEU A 1 125 ? 8.716 0.141 2.692 1.00 95.75 125 LEU A CA 1
ATOM 1010 C C . LEU A 1 125 ? 9.073 -1.241 3.226 1.00 95.75 125 LEU A C 1
ATOM 1012 O O . LEU A 1 125 ? 9.983 -1.383 4.041 1.00 95.75 125 LEU A O 1
ATOM 1016 N N . ILE A 1 126 ? 8.360 -2.252 2.750 1.00 94.69 126 ILE A N 1
ATOM 1017 C CA . ILE A 1 126 ? 8.657 -3.658 2.989 1.00 94.69 126 ILE A CA 1
ATOM 1018 C C . ILE A 1 126 ? 9.056 -4.259 1.647 1.00 94.69 126 ILE A C 1
ATOM 1020 O O . ILE A 1 126 ? 8.403 -4.013 0.638 1.00 94.69 126 ILE A O 1
ATOM 1024 N N . VAL A 1 127 ? 10.132 -5.038 1.641 1.00 91.19 127 VAL A N 1
ATOM 1025 C CA . VAL A 1 127 ? 10.531 -5.844 0.487 1.00 91.19 127 VAL A CA 1
ATOM 1026 C C . VAL A 1 127 ? 10.428 -7.299 0.910 1.00 91.19 127 VAL A C 1
ATOM 1028 O O . VAL A 1 127 ? 11.114 -7.724 1.841 1.00 91.19 127 VAL A O 1
ATOM 1031 N N . THR A 1 128 ? 9.545 -8.046 0.256 1.00 89.69 128 THR A N 1
ATOM 1032 C CA . THR A 1 128 ? 9.309 -9.458 0.547 1.00 89.69 128 THR A CA 1
ATOM 1033 C C . THR A 1 128 ? 9.845 -10.307 -0.591 1.00 89.69 128 THR A C 1
ATOM 1035 O O . THR A 1 128 ? 9.414 -10.190 -1.734 1.00 89.69 128 THR A O 1
ATOM 1038 N N . GLN A 1 129 ? 10.772 -11.198 -0.265 1.00 85.25 129 GLN A N 1
ATOM 1039 C CA . GLN A 1 129 ? 11.329 -12.162 -1.203 1.00 85.25 129 GLN A CA 1
ATOM 1040 C C . GLN A 1 129 ? 10.463 -13.424 -1.232 1.00 85.25 129 GLN A C 1
ATOM 1042 O O . GLN A 1 129 ? 10.183 -14.015 -0.185 1.00 85.25 129 GLN A O 1
ATOM 1047 N N . TYR A 1 130 ? 10.050 -13.837 -2.426 1.00 82.31 130 TYR A N 1
ATOM 1048 C CA . TYR A 1 130 ? 9.302 -15.067 -2.658 1.00 82.31 130 TYR A CA 1
ATOM 1049 C C . TYR A 1 130 ? 10.187 -16.102 -3.347 1.00 82.31 130 TYR A C 1
ATOM 1051 O O . TYR A 1 130 ? 10.969 -15.782 -4.236 1.00 82.31 130 TYR A O 1
ATOM 1059 N N . TRP A 1 131 ? 10.036 -17.356 -2.923 1.00 77.56 131 TRP A N 1
ATOM 1060 C CA . TRP A 1 131 ? 10.678 -18.513 -3.537 1.00 77.56 131 TRP A CA 1
ATOM 1061 C C . TRP A 1 131 ? 9.620 -19.231 -4.367 1.00 77.56 131 TRP A C 1
ATOM 1063 O O . TRP A 1 131 ? 8.792 -19.957 -3.814 1.00 77.56 131 TRP A O 1
ATOM 1073 N N . LEU A 1 132 ? 9.585 -18.969 -5.670 1.00 70.62 132 LEU A N 1
ATOM 1074 C CA . LEU A 1 132 ? 8.643 -19.634 -6.563 1.00 70.62 132 LEU A CA 1
ATOM 1075 C C . LEU A 1 132 ? 9.270 -20.934 -7.075 1.00 70.62 132 LEU A C 1
ATOM 1077 O O . LEU A 1 132 ? 10.316 -20.917 -7.721 1.00 70.62 132 LEU A O 1
ATOM 1081 N N . ASP A 1 133 ? 8.634 -22.069 -6.782 1.00 65.81 133 ASP A N 1
ATOM 1082 C CA . ASP A 1 133 ? 8.947 -23.333 -7.449 1.00 65.81 133 ASP A CA 1
ATOM 1083 C C . ASP A 1 133 ? 8.434 -23.233 -8.895 1.00 65.81 133 ASP A C 1
ATOM 1085 O O . ASP A 1 133 ? 7.228 -23.330 -9.132 1.00 65.81 133 ASP A O 1
ATOM 1089 N N . ARG A 1 134 ? 9.336 -22.952 -9.842 1.00 59.75 134 ARG A N 1
ATOM 1090 C CA . ARG A 1 134 ? 9.065 -22.997 -11.287 1.00 59.75 134 ARG A CA 1
ATOM 1091 C C . ARG A 1 134 ? 9.426 -24.361 -11.861 1.00 59.75 134 ARG A C 1
ATOM 1093 O O . ARG A 1 134 ? 10.474 -24.906 -11.445 1.00 59.75 134 ARG A O 1
#

Radius of gyration: 16.08 Å; Cα contacts (8 Å, |Δi|>4): 221; chains: 1; bounding box: 42×37×30 Å

pLDDT: mean 89.6, std 11.53, range [50.91, 98.38]

Sequence (134 aa):
MPTVLKLIGDYNADIVLRVLNVKPYEINRKGEINKRKDKKPYESTTCKFDVSELGFDKIEEQIEDAIDFLSKNYVELKELTKMKSIKRCIDLGIDSEFRNENNL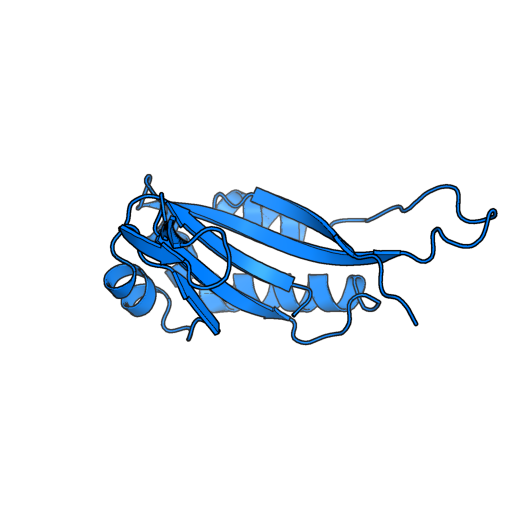SIQLSIPPKLMKLMGDLEMELIVTQYWLDR

Foldseek 3Di:
DQKKKKKKFADDVVVLCVLQVADFPDWAAAQQQDPPPPRDGDNIIMTMGDQDPDDLDPQVVSLVSNLCSLVVRVVSLLVCVVVVRIAIEIEGEHEDPVVDVPCPDDDDDRDVSNVVSCVSSVHYYHYDYDHDDD

Solvent-accessible surface area (backbone atoms only — not comparable to full-atom values): 7713 Å² total; per-residue (Å²): 110,28,27,33,40,37,40,39,27,77,65,66,64,70,61,53,43,66,56,55,74,57,80,58,81,45,76,45,53,52,67,42,64,32,89,89,51,93,65,43,53,34,92,41,20,35,42,31,30,80,42,23,84,57,61,36,84,38,57,70,60,42,50,51,34,41,43,52,48,50,61,75,42,37,68,40,47,45,57,49,58,76,43,80,53,52,50,38,31,42,36,42,32,35,53,62,78,69,87,47,100,80,63,91,76,86,86,83,85,77,56,69,69,47,55,48,53,31,58,75,42,66,38,45,85,43,79,44,83,44,85,78,92,127

Secondary structure (DSSP, 8-state):
--EEEEEEESS-HHHHHHHH----SEEE-TTSB-TTTTTPBPSSEEEEEEEE-S-TT-HHHHHHHHHHHHHHTHHHHHHHTT-TTEEEEEEEEEE--TTSTT------PPPHHHHHHHHHTTPEEEEEEE----

Nearest PDB structures (foldseek):
  9guw-assembly1_D  TM=2.299E-01  e=8.051E+00  Escherichia coli K-12